Protein AF-A0A0C9RLW1-F1 (afdb_monomer)

Organism: NCBI:txid64838

Foldseek 3Di:
DDDDDPVNPDDDPDDDDDDDDDDDDDDDADDPDPQRSLFRSLLVVLVVVDPLVPDDDDDDDDDDADAQAPVRRSVRSNVRSVCCPVVDPPDGDNGDGDDDDDHDDDDDDPPPPDDD

pLDDT: mean 75.6, std 15.5, range [34.69, 93.0]

InterPro domains:
  IPR002804 Archease [PTHR12682] (8-102)
  IPR023572 Archease domain [PF01951] (16-101)
  IPR036820 Archease domain superfamily [G3DSA:3.55.10.10] (14-114)
  IPR036820 Archease domain superfamily [SSF69819] (14-95)

Secondary structure (DSSP, 8-state):
-PPPPGGGG-PPPP---PPP-----------SSHHHHHHHHHHHHHHHHS-GGG-------------SSHHHHHHHHHHHHHHHHHHSTT---S----------------------

Sequence (116 aa):
MDGLTDEDYVPAPIKYEYLDHTADVQIHAWGETMQEAFEQSGVAMFDYMTELDSVEILTTHDIEAEGDDIQGLLYHFLDELLFMFCAEPFLVAKVLSLATIHVKLKNHITAKHDRN

Solvent-accessible surface area (backbone atoms only — not comparable to full-atom values): 8066 Å² total; per-residue (Å²): 131,89,72,89,54,83,74,81,71,61,76,77,82,88,87,78,82,88,81,91,85,72,102,74,82,88,84,85,58,64,56,100,42,73,57,44,20,51,29,41,44,51,36,53,54,40,48,75,76,40,71,52,88,78,59,76,90,84,79,87,82,90,84,86,62,73,35,81,46,74,66,46,26,51,49,39,42,48,49,51,55,52,47,45,40,73,74,36,92,84,52,70,61,78,74,68,82,73,89,80,88,80,81,67,84,84,83,83,85,80,79,79,78,74,86,129

Structure (mmCIF, N/CA/C/O backbone):
data_AF-A0A0C9RLW1-F1
#
_entry.id   AF-A0A0C9RLW1-F1
#
loop_
_atom_site.group_PDB
_atom_site.id
_atom_site.type_symbol
_atom_site.label_atom_id
_atom_site.label_alt_id
_atom_site.label_comp_id
_atom_site.label_asym_id
_atom_site.label_entity_id
_atom_site.label_seq_id
_atom_site.pdbx_PDB_ins_code
_atom_site.Cartn_x
_atom_site.Cartn_y
_atom_site.Cartn_z
_atom_site.occupancy
_atom_site.B_iso_or_equiv
_atom_site.auth_seq_id
_atom_site.auth_comp_id
_atom_site.auth_asym_id
_atom_site.auth_atom_id
_atom_site.pdbx_PDB_model_num
ATOM 1 N N . MET A 1 1 ? 6.739 -2.848 54.758 1.00 48.62 1 MET A N 1
ATOM 2 C CA . MET A 1 1 ? 6.758 -2.609 53.304 1.00 48.62 1 MET A CA 1
ATOM 3 C C . MET A 1 1 ? 7.463 -3.828 52.764 1.00 48.62 1 MET A C 1
ATOM 5 O O . MET A 1 1 ? 8.664 -3.944 52.970 1.00 48.62 1 MET A O 1
ATOM 9 N N . ASP A 1 2 ? 6.680 -4.812 52.336 1.00 56.09 2 ASP A N 1
ATOM 10 C CA . ASP A 1 2 ? 7.165 -6.176 52.126 1.00 56.09 2 ASP A CA 1
ATOM 11 C C . ASP A 1 2 ? 8.129 -6.189 50.939 1.00 56.09 2 ASP A C 1
ATOM 13 O O . ASP A 1 2 ? 7.799 -5.721 49.851 1.00 56.09 2 ASP A O 1
ATOM 17 N N . GLY A 1 3 ? 9.369 -6.595 51.212 1.00 65.75 3 GLY A N 1
ATOM 18 C CA . GLY A 1 3 ? 10.446 -6.617 50.232 1.00 65.75 3 GLY A CA 1
ATOM 19 C C . GLY A 1 3 ? 10.312 -7.818 49.305 1.00 65.75 3 GLY A C 1
ATOM 20 O O . GLY A 1 3 ? 9.895 -8.887 49.744 1.00 65.75 3 GLY A O 1
ATOM 21 N N . LEU A 1 4 ? 10.680 -7.620 48.039 1.00 64.25 4 LEU A N 1
ATOM 22 C CA . LEU A 1 4 ? 10.775 -8.681 47.035 1.00 64.25 4 LEU A CA 1
ATOM 23 C C . LEU A 1 4 ? 11.662 -9.817 47.557 1.00 64.25 4 LEU A C 1
ATOM 25 O O . LEU A 1 4 ? 12.731 -9.562 48.122 1.00 64.25 4 LEU A O 1
ATOM 29 N N . THR A 1 5 ? 11.203 -11.048 47.373 1.00 67.81 5 THR A N 1
ATOM 30 C CA . THR A 1 5 ? 11.916 -12.262 47.776 1.00 67.81 5 THR A CA 1
ATOM 31 C C . THR A 1 5 ? 12.680 -12.843 46.590 1.00 67.81 5 THR A C 1
ATOM 33 O O . THR A 1 5 ? 12.355 -12.567 45.437 1.00 67.81 5 THR A O 1
ATOM 36 N N . ASP A 1 6 ? 13.708 -13.655 46.847 1.00 64.88 6 ASP A N 1
ATOM 37 C CA . ASP A 1 6 ? 14.542 -14.239 45.783 1.00 64.88 6 ASP A CA 1
ATOM 38 C C . ASP A 1 6 ? 13.735 -15.108 44.791 1.00 64.88 6 ASP A C 1
ATOM 40 O O . ASP A 1 6 ? 14.146 -15.286 43.644 1.00 64.88 6 ASP A O 1
ATOM 44 N N . GLU A 1 7 ? 12.561 -15.608 45.195 1.00 62.28 7 GLU A N 1
ATOM 45 C CA . GLU A 1 7 ? 11.653 -16.382 44.337 1.00 62.28 7 GLU A CA 1
ATOM 46 C C . GLU A 1 7 ? 10.932 -15.522 43.281 1.00 62.28 7 GLU A C 1
ATOM 48 O O . GLU A 1 7 ? 10.579 -16.035 42.219 1.00 62.28 7 GLU A O 1
ATOM 53 N N . ASP A 1 8 ? 10.798 -14.209 43.502 1.00 61.19 8 ASP A N 1
ATOM 54 C CA . ASP A 1 8 ? 10.151 -13.271 42.568 1.00 61.19 8 ASP A CA 1
ATOM 55 C C . ASP A 1 8 ? 11.019 -12.967 41.327 1.00 61.19 8 ASP A C 1
ATOM 57 O O . ASP A 1 8 ? 10.555 -12.354 40.363 1.00 61.19 8 ASP A O 1
ATOM 61 N N . TYR A 1 9 ? 12.282 -13.413 41.330 1.00 58.19 9 TYR A N 1
ATOM 62 C CA . TYR A 1 9 ? 13.244 -13.234 40.237 1.00 58.19 9 TYR A CA 1
ATOM 63 C C . TYR A 1 9 ? 13.461 -14.493 39.391 1.00 58.19 9 TYR A C 1
ATOM 65 O O . TYR A 1 9 ? 14.319 -14.485 38.506 1.00 58.19 9 TYR A O 1
ATOM 73 N N . VAL A 1 10 ? 12.712 -15.576 39.629 1.00 65.50 10 VAL A N 1
ATOM 74 C CA . VAL A 1 10 ? 12.826 -16.807 38.835 1.00 65.50 10 VAL A CA 1
ATOM 75 C C . VAL A 1 10 ? 11.874 -16.730 37.632 1.00 65.50 10 VAL A C 1
ATOM 77 O O . VAL A 1 10 ? 10.667 -16.911 37.799 1.00 65.50 10 VAL A O 1
ATOM 80 N N . PRO A 1 11 ? 12.362 -16.469 36.402 1.00 56.00 11 PRO A N 1
ATOM 81 C CA . PRO A 1 11 ? 11.501 -16.456 35.225 1.00 56.00 11 PRO A CA 1
ATOM 82 C C . PRO A 1 11 ? 10.926 -17.853 34.968 1.00 56.00 11 PRO A C 1
ATOM 84 O O . PRO A 1 11 ? 11.602 -18.870 35.143 1.00 56.00 11 PRO A O 1
ATOM 87 N N . ALA A 1 12 ? 9.670 -17.905 34.520 1.00 60.16 12 ALA A N 1
ATOM 88 C CA . ALA A 1 12 ? 9.037 -19.159 34.133 1.00 60.16 12 ALA A CA 1
ATOM 89 C C . ALA A 1 12 ? 9.851 -19.863 33.025 1.00 60.16 12 ALA A C 1
ATOM 91 O O . ALA A 1 12 ? 10.407 -19.194 32.148 1.00 60.16 12 ALA A O 1
ATOM 92 N N . PRO A 1 13 ? 9.923 -21.208 33.027 1.00 50.59 13 PRO A N 1
ATOM 93 C CA . PRO A 1 13 ? 10.674 -21.944 32.019 1.00 50.59 13 PRO A CA 1
ATOM 94 C C . PRO A 1 13 ? 10.106 -21.670 30.621 1.00 50.59 13 PRO A C 1
ATOM 96 O O . PRO A 1 13 ? 8.903 -21.813 30.394 1.00 50.59 13 PRO A O 1
ATOM 99 N N . ILE A 1 14 ? 10.980 -21.279 29.691 1.00 46.72 14 ILE A N 1
ATOM 100 C CA . ILE A 1 14 ? 10.614 -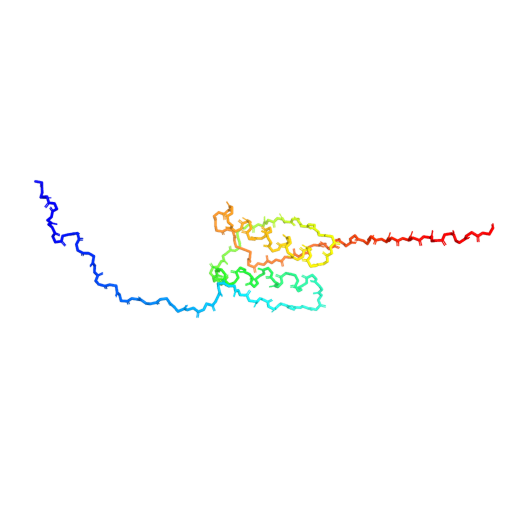20.926 28.315 1.00 46.72 14 ILE A CA 1
ATOM 101 C C . ILE A 1 14 ? 10.049 -22.163 27.604 1.00 46.72 14 ILE A C 1
ATOM 103 O O . ILE A 1 14 ? 10.711 -23.195 27.507 1.00 46.72 14 ILE A O 1
ATOM 107 N N . LYS A 1 15 ? 8.806 -22.045 27.122 1.00 36.47 15 LYS A N 1
ATOM 108 C CA . LYS A 1 15 ? 8.062 -23.080 26.382 1.00 36.47 15 LYS A CA 1
ATOM 109 C C . LYS A 1 15 ? 7.516 -22.538 25.060 1.00 36.47 15 LYS A C 1
ATOM 111 O O . LYS A 1 15 ? 6.344 -22.718 24.744 1.00 36.47 15 LYS A O 1
ATOM 116 N N . TYR A 1 16 ? 8.353 -21.837 24.315 1.00 39.31 16 TYR A N 1
ATOM 117 C CA . TYR A 1 16 ? 8.07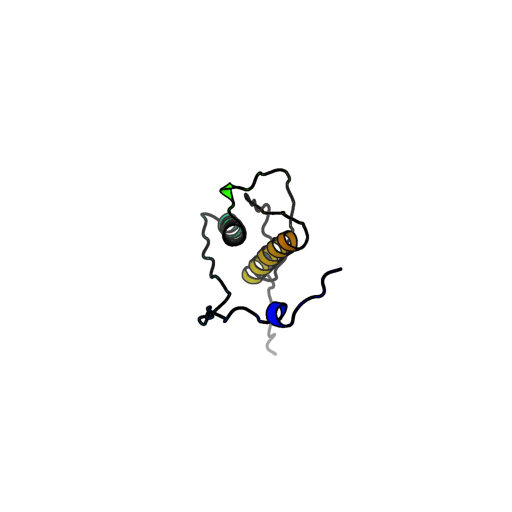1 -21.484 22.931 1.00 39.31 16 TYR A CA 1
ATOM 118 C C . TYR A 1 16 ? 9.333 -21.712 22.105 1.00 39.31 16 TYR A C 1
ATOM 120 O O . TYR A 1 16 ? 10.446 -21.599 22.619 1.00 39.31 16 TYR A O 1
ATOM 128 N N . GLU A 1 17 ? 9.147 -22.047 20.835 1.00 34.69 17 GLU A N 1
ATOM 129 C CA . GLU A 1 17 ? 10.215 -22.113 19.846 1.00 34.69 17 GLU A C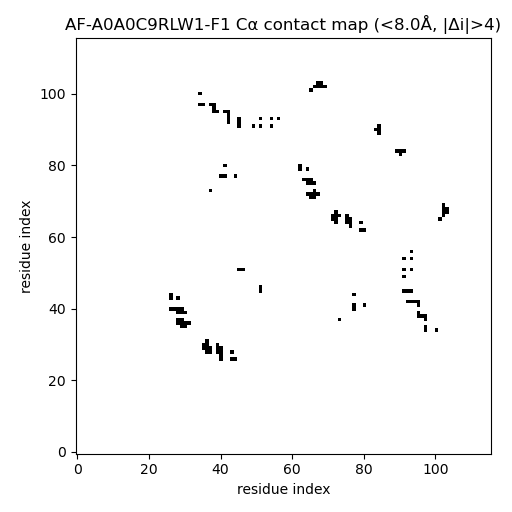A 1
ATOM 130 C C . GLU A 1 17 ? 9.841 -21.216 18.669 1.00 34.69 17 GLU A C 1
ATOM 132 O O . GLU A 1 17 ? 8.666 -21.092 18.320 1.00 34.69 17 GLU A O 1
ATOM 137 N N . TYR A 1 18 ? 10.839 -20.562 18.086 1.00 45.06 18 TYR A N 1
ATOM 138 C CA . TYR A 1 18 ? 10.670 -19.839 16.835 1.00 45.06 18 TYR A CA 1
ATOM 139 C C . TYR A 1 18 ? 11.067 -20.775 15.698 1.00 45.06 18 TYR A C 1
ATOM 141 O O . TYR A 1 18 ? 12.145 -21.366 15.726 1.00 45.06 18 TYR A O 1
ATOM 149 N N . LEU A 1 19 ? 10.173 -20.920 14.725 1.00 44.97 19 LEU A N 1
ATOM 150 C CA . LEU A 1 19 ? 10.399 -21.693 13.509 1.00 44.97 19 LEU A CA 1
ATOM 151 C C . LEU A 1 19 ? 10.810 -20.730 12.377 1.00 44.97 19 LEU A C 1
ATOM 153 O O . LEU A 1 19 ? 10.186 -19.683 12.206 1.00 44.97 19 LEU A O 1
ATOM 157 N N . ASP A 1 20 ? 11.853 -21.082 11.620 1.00 51.56 20 ASP A N 1
ATOM 158 C CA . ASP A 1 20 ? 12.364 -20.342 10.447 1.00 51.56 20 ASP A CA 1
ATOM 159 C C . ASP A 1 20 ? 11.451 -20.529 9.213 1.00 51.56 20 ASP A C 1
ATOM 161 O O . ASP A 1 20 ? 10.988 -21.645 8.983 1.00 51.56 20 ASP A O 1
ATOM 165 N N . HIS A 1 21 ? 11.223 -19.595 8.277 1.00 56.94 21 HIS A N 1
ATOM 166 C CA . HIS A 1 21 ? 11.303 -18.121 8.146 1.00 56.94 21 HIS A CA 1
ATOM 167 C C . HIS A 1 21 ? 10.509 -17.790 6.833 1.00 56.94 21 HIS A C 1
ATOM 169 O O . HIS A 1 21 ? 10.281 -18.706 6.044 1.00 56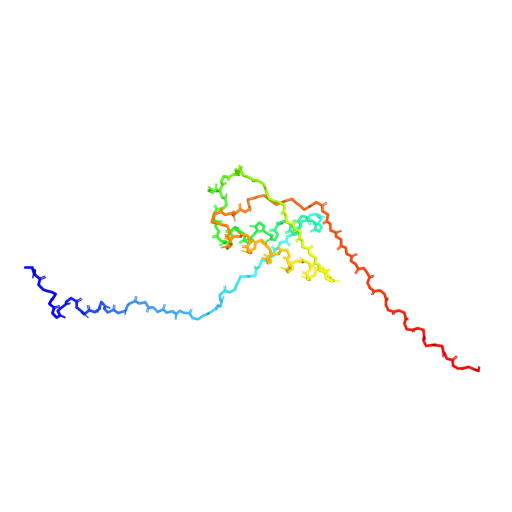.94 21 HIS A O 1
ATOM 175 N N . THR A 1 22 ? 9.984 -16.599 6.502 1.00 47.88 22 THR A N 1
ATOM 176 C CA . THR A 1 22 ? 10.625 -15.273 6.351 1.00 47.88 22 THR A CA 1
ATOM 177 C C . THR A 1 22 ? 9.548 -14.177 6.347 1.00 47.88 22 THR A C 1
ATOM 179 O O . THR A 1 22 ? 8.539 -14.346 5.679 1.00 47.88 22 THR A O 1
ATOM 182 N N . ALA A 1 23 ? 9.755 -13.069 7.058 1.00 63.00 23 ALA A N 1
ATOM 183 C CA . ALA A 1 23 ? 8.771 -12.035 7.426 1.00 63.00 23 ALA A CA 1
ATOM 184 C C . ALA A 1 23 ? 7.985 -11.314 6.300 1.00 63.00 23 ALA A C 1
ATOM 186 O O . ALA A 1 23 ? 7.137 -10.477 6.603 1.00 63.00 23 ALA A O 1
ATOM 187 N N . ASP A 1 24 ? 8.237 -11.631 5.033 1.00 67.62 24 ASP A N 1
ATOM 188 C CA . ASP A 1 24 ? 7.669 -10.937 3.882 1.00 67.62 24 ASP A CA 1
ATOM 189 C C . ASP A 1 24 ? 6.470 -11.694 3.293 1.00 67.62 24 ASP A C 1
ATOM 191 O O . ASP A 1 24 ? 6.455 -12.925 3.219 1.00 67.62 24 ASP A O 1
ATOM 195 N N . VAL A 1 25 ? 5.470 -10.946 2.822 1.00 77.38 25 VAL A N 1
ATOM 196 C CA . VAL A 1 25 ? 4.294 -11.469 2.114 1.00 77.38 25 VAL A CA 1
ATOM 197 C C . VAL A 1 25 ? 4.337 -11.038 0.649 1.00 77.38 25 VAL A C 1
ATOM 199 O O . VAL A 1 25 ? 4.649 -9.891 0.334 1.00 77.38 25 VAL A O 1
ATOM 202 N N . GLN A 1 26 ? 4.018 -11.954 -0.269 1.00 82.88 26 GLN A N 1
ATOM 203 C CA . GLN A 1 26 ? 3.815 -11.605 -1.673 1.00 82.88 26 GLN A CA 1
ATOM 204 C C . GLN A 1 26 ? 2.343 -11.273 -1.910 1.00 82.88 26 GLN A C 1
ATOM 206 O O . GLN A 1 26 ? 1.476 -12.135 -1.777 1.00 82.88 26 GLN A O 1
ATOM 211 N N . ILE A 1 27 ? 2.079 -10.036 -2.323 1.00 82.06 27 ILE A N 1
ATOM 212 C CA . ILE A 1 27 ? 0.754 -9.590 -2.747 1.00 82.06 27 ILE A CA 1
ATOM 213 C C . ILE A 1 27 ? 0.658 -9.728 -4.267 1.00 82.06 27 ILE A C 1
ATOM 215 O O . ILE A 1 27 ? 1.503 -9.223 -5.006 1.00 82.06 27 ILE A O 1
ATOM 219 N N . HIS A 1 28 ? -0.385 -10.410 -4.735 1.00 87.31 28 HIS A N 1
ATOM 220 C CA . HIS A 1 28 ? -0.744 -10.475 -6.148 1.00 87.31 28 HIS A CA 1
ATOM 221 C C . HIS A 1 28 ? -2.122 -9.836 -6.332 1.00 87.31 28 HIS A C 1
ATOM 223 O O . HIS A 1 28 ? -3.127 -10.413 -5.928 1.00 87.31 28 HIS A O 1
ATOM 229 N N . ALA A 1 29 ? -2.145 -8.644 -6.928 1.00 87.19 29 ALA A N 1
ATOM 230 C CA . ALA A 1 29 ? -3.347 -7.856 -7.188 1.00 87.19 29 ALA A CA 1
ATOM 231 C C . ALA A 1 29 ? -3.612 -7.735 -8.698 1.00 87.19 29 ALA A C 1
ATOM 233 O O . ALA A 1 29 ? -2.682 -7.778 -9.507 1.00 87.19 29 ALA A O 1
ATOM 234 N N . TRP A 1 30 ? -4.881 -7.589 -9.079 1.00 85.94 30 TRP A N 1
ATOM 235 C CA . TRP A 1 30 ? -5.332 -7.479 -10.469 1.00 85.94 30 TRP A CA 1
ATOM 236 C C . TRP A 1 30 ? -6.533 -6.531 -10.582 1.00 85.94 30 TRP A C 1
ATOM 238 O O . TRP A 1 30 ? -7.184 -6.232 -9.587 1.00 85.94 30 TRP A O 1
ATOM 248 N N . GLY A 1 31 ? -6.835 -6.088 -11.803 1.00 87.44 31 GLY A N 1
ATOM 249 C CA . GLY A 1 31 ? -7.977 -5.233 -12.126 1.00 87.44 31 GLY A CA 1
AT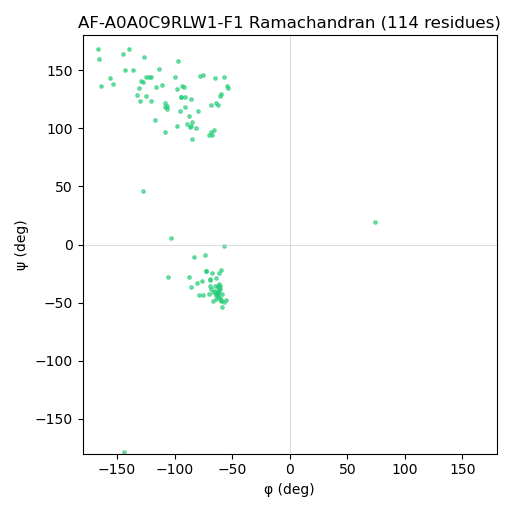OM 250 C C . GLY A 1 31 ? -8.215 -5.175 -13.637 1.00 87.44 31 GLY A C 1
ATOM 251 O O . GLY A 1 31 ? -7.368 -5.617 -14.420 1.00 87.44 31 GLY A O 1
ATOM 252 N N . GLU A 1 32 ? -9.358 -4.639 -14.061 1.00 85.88 32 GLU A N 1
ATOM 253 C CA . GLU A 1 32 ? -9.675 -4.375 -15.471 1.00 85.88 32 GLU A CA 1
ATOM 254 C C . GLU A 1 32 ? -8.789 -3.263 -16.051 1.00 85.88 32 GLU A C 1
ATOM 256 O O . GLU A 1 32 ? -8.544 -3.208 -17.260 1.00 85.88 32 GLU A O 1
ATOM 261 N N . THR A 1 33 ? -8.278 -2.388 -15.181 1.00 88.38 33 THR A N 1
ATOM 262 C CA . THR A 1 33 ? -7.354 -1.306 -15.529 1.00 88.38 33 THR A CA 1
ATOM 263 C C . THR A 1 33 ? -6.094 -1.343 -14.668 1.00 88.38 33 THR A C 1
ATOM 265 O O . THR A 1 33 ? -6.060 -1.945 -13.595 1.00 88.38 33 THR A O 1
ATOM 268 N N . MET A 1 34 ? -5.035 -0.670 -15.129 1.00 87.00 34 MET A N 1
ATOM 269 C CA . MET A 1 34 ? -3.803 -0.528 -14.345 1.00 87.00 34 MET A CA 1
ATOM 270 C C . MET A 1 34 ? -4.067 0.219 -13.032 1.00 87.00 34 MET A C 1
ATOM 272 O O . MET A 1 34 ? -3.518 -0.145 -12.000 1.00 8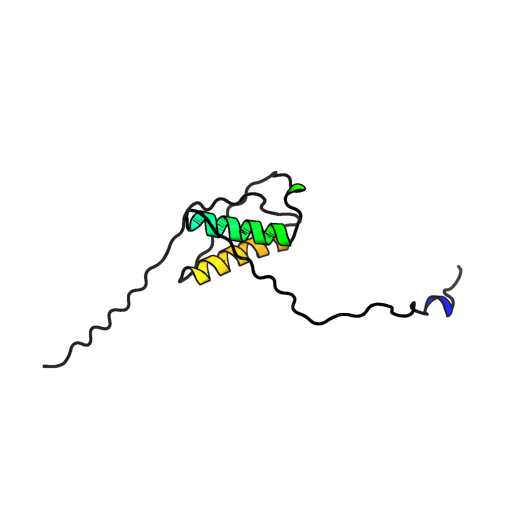7.00 34 MET A O 1
ATOM 276 N N . GLN A 1 35 ? -4.923 1.240 -13.076 1.00 88.00 35 GLN A N 1
ATOM 277 C CA . GLN A 1 35 ? -5.350 2.007 -11.911 1.00 88.00 35 GLN A CA 1
ATOM 278 C C . GLN A 1 35 ? -5.982 1.094 -10.862 1.00 88.00 35 GLN A C 1
ATOM 280 O O . GLN A 1 35 ? -5.551 1.098 -9.716 1.00 88.00 35 GLN A O 1
ATOM 285 N N . GLU A 1 36 ? -6.921 0.248 -11.283 1.00 86.19 36 GLU A N 1
ATOM 286 C CA . GLU A 1 36 ? -7.586 -0.699 -10.391 1.00 86.19 36 GLU A CA 1
ATOM 287 C C . GLU A 1 36 ? -6.594 -1.708 -9.796 1.00 86.19 36 GLU A C 1
ATOM 289 O O . GLU A 1 36 ? -6.628 -1.969 -8.599 1.00 86.19 36 GLU A O 1
ATOM 294 N N . ALA A 1 37 ? -5.644 -2.224 -10.583 1.00 88.75 37 ALA A N 1
ATOM 295 C CA . ALA A 1 37 ? -4.612 -3.119 -10.053 1.00 88.75 37 ALA A CA 1
ATOM 296 C C . ALA A 1 37 ? -3.726 -2.436 -8.985 1.00 88.75 37 ALA A C 1
ATOM 298 O O . ALA A 1 37 ? -3.358 -3.070 -7.994 1.00 88.75 37 ALA A O 1
ATOM 299 N N . PHE A 1 38 ? -3.414 -1.146 -9.156 1.00 89.44 38 PHE A N 1
ATOM 300 C CA . PHE A 1 38 ? -2.696 -0.348 -8.156 1.00 89.44 38 PHE A CA 1
ATOM 301 C C . PHE A 1 38 ? -3.535 -0.147 -6.890 1.00 89.44 38 PHE A C 1
ATOM 303 O O . PHE A 1 38 ? -3.051 -0.420 -5.791 1.00 89.44 38 PHE A O 1
ATOM 310 N N . GLU A 1 39 ? -4.797 0.259 -7.029 1.00 89.31 39 GLU A N 1
ATOM 311 C CA . GLU A 1 39 ? -5.726 0.414 -5.902 1.00 89.31 39 GLU A CA 1
ATOM 312 C C . GLU A 1 39 ? -5.841 -0.890 -5.099 1.00 89.31 39 GLU A C 1
ATOM 314 O O . GLU A 1 39 ? -5.657 -0.884 -3.881 1.00 89.31 39 GLU A O 1
ATOM 319 N N . GLN A 1 40 ? -6.043 -2.022 -5.783 1.00 89.38 40 GLN A N 1
ATOM 320 C CA . GLN A 1 40 ? -6.136 -3.345 -5.158 1.00 89.38 40 GLN A CA 1
ATOM 321 C C . GLN A 1 40 ? -4.845 -3.743 -4.434 1.00 89.38 40 GLN A C 1
ATOM 323 O O . GLN A 1 40 ? -4.908 -4.353 -3.369 1.00 89.38 40 GLN A O 1
ATOM 328 N N . SER A 1 41 ? -3.671 -3.374 -4.957 1.00 91.69 41 SER A N 1
ATOM 329 C CA . SER A 1 41 ? -2.398 -3.654 -4.279 1.00 91.69 41 SER A CA 1
ATOM 330 C C . SER A 1 41 ? -2.262 -2.910 -2.944 1.00 91.69 41 SER A C 1
ATOM 332 O O . SER A 1 41 ? -1.816 -3.500 -1.961 1.00 91.69 41 SER A O 1
ATOM 334 N N . GLY A 1 42 ? -2.711 -1.651 -2.883 1.00 89.75 42 GLY A N 1
ATOM 335 C CA . GLY A 1 42 ? -2.718 -0.866 -1.651 1.00 89.75 42 GLY A CA 1
ATOM 336 C C . GLY A 1 42 ? -3.754 -1.373 -0.647 1.00 89.75 42 GLY A C 1
ATOM 337 O O . GLY A 1 42 ? -3.437 -1.521 0.531 1.00 89.75 42 GLY A O 1
ATOM 338 N N . VAL A 1 43 ? -4.962 -1.720 -1.110 1.00 89.44 43 VAL A N 1
ATOM 339 C CA . VAL A 1 43 ? -6.005 -2.312 -0.251 1.00 89.44 43 VAL A CA 1
ATOM 340 C C . VAL A 1 43 ? -5.514 -3.631 0.350 1.00 89.44 43 VAL A C 1
ATOM 342 O O . VAL A 1 43 ? -5.615 -3.816 1.558 1.00 89.44 43 VAL A O 1
ATOM 345 N N . ALA A 1 44 ? -4.913 -4.511 -0.457 1.00 89.00 44 ALA A N 1
ATOM 346 C CA . ALA A 1 44 ? -4.366 -5.782 0.015 1.00 89.00 44 ALA A CA 1
ATOM 347 C C . ALA A 1 44 ? -3.243 -5.604 1.052 1.00 89.00 44 ALA A C 1
ATOM 349 O O . ALA A 1 44 ? -3.119 -6.412 1.971 1.00 89.00 44 ALA A O 1
ATOM 350 N N . MET A 1 45 ? -2.436 -4.544 0.933 1.00 89.62 45 MET A N 1
ATOM 351 C CA . MET A 1 45 ? -1.419 -4.218 1.933 1.00 89.62 45 MET A CA 1
ATOM 352 C C . MET A 1 45 ? -2.054 -3.876 3.286 1.00 89.62 45 MET A C 1
ATOM 354 O O . MET A 1 45 ? -1.625 -4.405 4.311 1.00 89.62 45 MET A O 1
ATOM 358 N N . PHE A 1 46 ? -3.093 -3.036 3.296 1.00 88.12 46 PHE A N 1
ATOM 359 C CA . PHE A 1 46 ? -3.802 -2.684 4.528 1.00 88.12 46 PHE A CA 1
ATOM 360 C C . PHE A 1 46 ? -4.592 -3.851 5.117 1.00 88.12 46 PHE A C 1
ATOM 362 O O . PHE A 1 46 ? -4.580 -4.013 6.334 1.00 88.12 46 PHE A O 1
ATOM 369 N N . ASP A 1 47 ? -5.215 -4.679 4.278 1.00 85.88 47 ASP A N 1
ATOM 370 C CA . ASP A 1 47 ? -5.947 -5.880 4.702 1.00 85.88 47 ASP A CA 1
ATOM 371 C C . ASP A 1 47 ? -5.043 -6.883 5.425 1.00 85.88 47 ASP A C 1
ATOM 373 O O . ASP A 1 47 ? -5.424 -7.494 6.422 1.00 85.88 47 ASP A O 1
ATOM 377 N N . TYR A 1 48 ? -3.787 -6.988 4.989 1.00 85.56 48 TYR A N 1
ATOM 378 C CA . TYR A 1 48 ? -2.796 -7.808 5.677 1.00 85.56 48 TYR A CA 1
ATOM 379 C C . TYR A 1 48 ? -2.386 -7.238 7.048 1.00 85.56 48 TYR A C 1
ATOM 381 O O . TYR A 1 48 ? -2.030 -7.989 7.956 1.00 85.56 48 TYR A O 1
ATOM 389 N N . MET A 1 49 ? -2.418 -5.912 7.213 1.00 84.44 49 MET A N 1
ATOM 390 C CA . MET A 1 49 ? -2.025 -5.230 8.454 1.00 84.44 49 MET A CA 1
ATOM 391 C C . MET A 1 49 ? -3.179 -5.088 9.454 1.00 84.44 49 MET A C 1
ATOM 393 O O . MET A 1 49 ? -2.945 -4.978 10.660 1.00 84.44 49 MET A O 1
ATOM 397 N N . THR A 1 50 ? -4.422 -5.026 8.980 1.00 83.19 50 THR A N 1
ATOM 398 C CA . THR A 1 50 ? -5.614 -4.755 9.789 1.00 83.19 50 THR A CA 1
ATOM 399 C C . THR A 1 50 ? -6.862 -5.314 9.124 1.00 83.19 50 THR A C 1
ATOM 401 O O . THR A 1 50 ? -7.044 -5.207 7.920 1.00 83.19 50 THR A O 1
ATOM 404 N N . GLU A 1 51 ? -7.782 -5.819 9.944 1.00 83.94 51 GLU A N 1
ATOM 405 C CA . GLU A 1 51 ? -9.101 -6.265 9.500 1.00 83.94 51 GLU A CA 1
ATOM 406 C C . GLU A 1 51 ? -9.950 -5.082 8.989 1.00 83.94 51 GLU A C 1
ATOM 408 O O . GLU A 1 51 ? -10.580 -4.360 9.775 1.00 83.94 51 GLU A O 1
ATOM 413 N N . LEU A 1 52 ? -9.989 -4.890 7.666 1.00 81.56 52 LEU A N 1
ATOM 414 C CA . LEU A 1 52 ? -10.663 -3.759 7.008 1.00 81.56 52 LEU A CA 1
ATOM 415 C C . LEU A 1 52 ? -12.176 -3.700 7.259 1.00 81.56 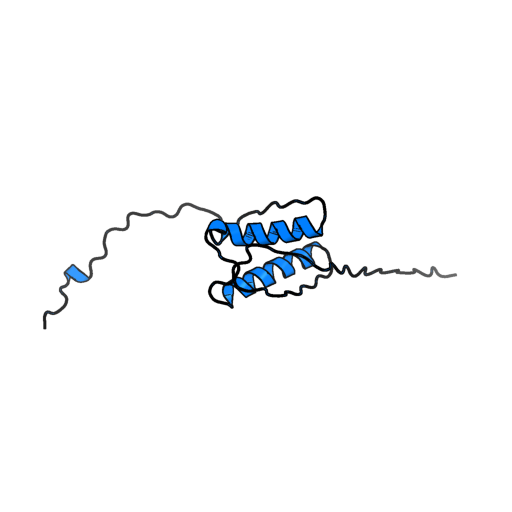52 LEU A C 1
ATOM 417 O O . LEU A 1 52 ? -12.781 -2.622 7.197 1.00 81.56 52 LEU A O 1
ATOM 421 N N . ASP A 1 53 ? -12.812 -4.826 7.574 1.00 81.00 53 ASP A N 1
ATOM 422 C CA . ASP A 1 53 ? -14.239 -4.877 7.908 1.00 81.00 53 ASP A CA 1
ATOM 423 C C . ASP A 1 53 ? -14.571 -4.092 9.182 1.00 81.00 53 ASP A C 1
ATOM 425 O O . ASP A 1 53 ? -15.658 -3.519 9.285 1.00 81.00 53 ASP A O 1
ATOM 429 N N . SER A 1 54 ? -13.612 -3.985 10.105 1.00 81.62 54 SER A N 1
ATOM 430 C CA . SER A 1 54 ? -13.750 -3.217 11.347 1.00 81.62 54 SER A CA 1
ATOM 431 C C . SER A 1 54 ? -13.476 -1.714 11.189 1.00 81.62 54 SER A C 1
ATOM 433 O O . SER A 1 54 ? -13.772 -0.940 12.099 1.00 81.62 54 SER A O 1
ATOM 435 N N . VAL A 1 55 ? -12.936 -1.291 10.040 1.00 82.62 55 VAL A N 1
ATOM 436 C CA . VAL A 1 55 ? -12.536 0.097 9.778 1.00 82.62 55 VAL A CA 1
ATOM 437 C C . VAL A 1 55 ? -13.723 0.918 9.261 1.00 82.62 55 VAL A C 1
ATOM 439 O O . VAL A 1 55 ? -14.355 0.577 8.252 1.00 82.62 55 VAL A O 1
ATOM 442 N N . GLU A 1 56 ? -14.003 2.032 9.942 1.00 84.12 56 GLU A N 1
ATOM 443 C CA . GLU A 1 56 ? -14.980 3.047 9.537 1.00 84.12 56 GLU A CA 1
ATOM 444 C C . GLU A 1 56 ? -14.298 4.170 8.739 1.00 84.12 56 GLU A C 1
ATOM 446 O O . GLU A 1 56 ? -13.226 4.651 9.103 1.00 84.12 56 GLU A O 1
ATOM 451 N N . ILE A 1 57 ? -14.924 4.610 7.644 1.00 84.88 57 ILE A N 1
ATOM 452 C CA . ILE A 1 57 ? -14.392 5.680 6.791 1.00 84.88 57 ILE A CA 1
ATOM 453 C C . ILE A 1 57 ? -14.836 7.030 7.360 1.00 84.88 57 ILE A C 1
ATOM 455 O O . ILE A 1 57 ? -15.980 7.441 7.167 1.00 84.88 57 ILE A O 1
ATOM 459 N N . LEU A 1 58 ? -13.928 7.716 8.056 1.00 85.62 58 LEU A N 1
ATOM 460 C CA . LEU A 1 58 ? -14.203 9.005 8.708 1.00 85.62 58 LEU A CA 1
ATOM 461 C C . LEU A 1 58 ? -13.590 10.206 7.976 1.00 85.62 58 LEU A C 1
ATOM 463 O O . LEU A 1 58 ? -14.118 11.315 8.063 1.00 85.62 58 LEU A O 1
ATOM 467 N N . THR A 1 59 ? -12.483 10.001 7.262 1.00 83.69 59 THR A N 1
ATOM 468 C CA . THR A 1 59 ? -11.728 11.053 6.567 1.00 83.69 59 THR A CA 1
ATOM 469 C C . THR A 1 59 ? -11.249 10.575 5.198 1.00 83.69 59 THR A C 1
ATOM 471 O O . THR A 1 59 ? -11.319 9.392 4.863 1.00 83.69 59 THR A O 1
ATOM 474 N N . THR A 1 60 ? -10.775 11.514 4.381 1.00 84.81 60 THR A N 1
ATOM 475 C CA . THR A 1 60 ? -10.144 11.245 3.085 1.00 84.81 60 THR A CA 1
ATOM 476 C C . THR A 1 60 ? -8.800 11.954 3.049 1.00 84.81 60 THR A C 1
ATOM 478 O O . THR A 1 60 ? -8.690 13.080 3.535 1.00 84.81 60 THR A O 1
ATOM 481 N N . HIS A 1 61 ? -7.795 11.284 2.491 1.00 84.25 61 HIS A N 1
ATOM 482 C CA . HIS A 1 61 ? -6.439 11.796 2.355 1.00 84.25 61 HIS A CA 1
ATOM 483 C C . HIS A 1 61 ? -5.970 11.584 0.922 1.00 84.25 61 HIS A C 1
ATOM 485 O O . HIS A 1 61 ? -6.144 10.499 0.368 1.00 84.25 61 HIS A O 1
ATOM 491 N N . ASP A 1 62 ? -5.370 12.624 0.356 1.00 86.62 62 ASP A N 1
ATOM 492 C CA . ASP A 1 62 ? -4.748 12.563 -0.957 1.00 86.62 62 ASP A CA 1
ATOM 493 C C . ASP A 1 62 ? -3.271 12.205 -0.789 1.00 86.62 62 ASP A C 1
ATOM 495 O O . ASP A 1 62 ? -2.585 12.755 0.078 1.00 86.62 62 ASP A O 1
ATOM 499 N N . ILE A 1 63 ? -2.789 11.287 -1.624 1.00 85.69 63 ILE A N 1
ATOM 500 C CA . ILE A 1 63 ? -1.377 10.915 -1.705 1.00 85.69 63 ILE A CA 1
ATOM 501 C C . ILE A 1 63 ? -0.872 11.136 -3.127 1.00 85.69 63 ILE A C 1
ATOM 503 O O . ILE A 1 63 ? -1.591 10.908 -4.102 1.00 85.69 63 ILE A O 1
ATOM 507 N N . GLU A 1 64 ? 0.380 11.559 -3.245 1.00 88.31 64 GLU A N 1
ATOM 508 C CA . GLU A 1 64 ? 1.061 11.722 -4.525 1.00 88.31 64 GLU A CA 1
ATOM 509 C C . GLU A 1 64 ? 2.354 10.909 -4.500 1.00 88.31 64 GLU A C 1
ATOM 511 O O . GLU A 1 64 ? 3.164 11.047 -3.589 1.00 88.31 64 GLU A O 1
ATOM 516 N N . ALA A 1 65 ? 2.549 10.068 -5.514 1.00 89.00 65 ALA A N 1
ATOM 517 C CA . ALA A 1 65 ? 3.765 9.290 -5.697 1.00 89.00 65 ALA A CA 1
ATOM 518 C C . ALA A 1 65 ? 4.293 9.486 -7.121 1.00 89.00 65 ALA A C 1
ATOM 520 O O . ALA A 1 65 ? 3.527 9.525 -8.088 1.00 89.00 65 ALA A O 1
ATOM 521 N N . GLU A 1 66 ? 5.613 9.582 -7.259 1.00 88.06 66 GLU A N 1
ATOM 522 C CA . GLU A 1 66 ? 6.296 9.646 -8.550 1.00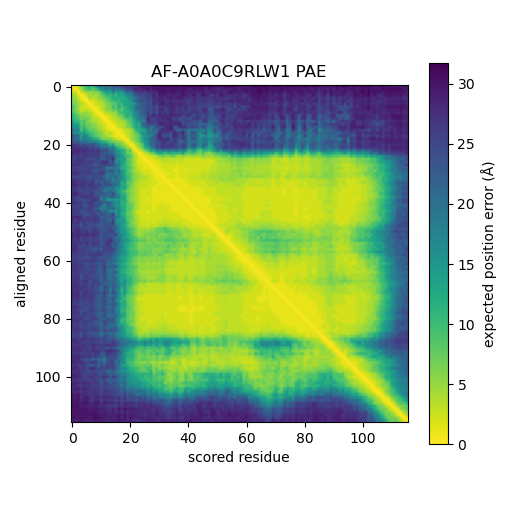 88.06 66 GLU A CA 1
ATOM 523 C C . GLU A 1 66 ? 7.274 8.479 -8.691 1.00 88.06 66 GLU A C 1
ATOM 525 O O . GLU A 1 66 ? 7.932 8.083 -7.735 1.00 88.06 66 GLU A O 1
ATOM 530 N N . GLY A 1 67 ? 7.406 7.952 -9.909 1.00 85.94 67 GLY A N 1
ATOM 531 C CA . GLY A 1 67 ? 8.377 6.916 -10.245 1.00 85.94 67 GLY A CA 1
ATOM 532 C C . GLY A 1 67 ? 8.950 7.120 -11.643 1.00 85.94 67 GLY A C 1
ATOM 533 O O . GLY A 1 67 ? 8.291 7.665 -12.531 1.00 85.94 67 GLY A O 1
ATOM 534 N N . ASP A 1 68 ? 10.194 6.686 -11.844 1.00 84.81 68 ASP A N 1
ATOM 535 C CA . ASP A 1 68 ? 10.860 6.733 -13.154 1.00 84.81 68 ASP A CA 1
ATOM 536 C C . ASP A 1 68 ? 10.314 5.681 -14.138 1.00 84.81 68 ASP A C 1
ATOM 538 O O . ASP A 1 68 ? 10.416 5.849 -15.355 1.00 84.81 68 ASP A O 1
ATOM 542 N N . ASP A 1 69 ? 9.721 4.612 -13.613 1.00 87.31 69 ASP A N 1
ATOM 543 C CA . ASP A 1 69 ? 9.003 3.579 -14.348 1.00 87.31 69 ASP A CA 1
ATOM 544 C C . ASP A 1 69 ? 7.803 3.082 -13.522 1.00 87.31 69 ASP A C 1
ATOM 546 O O . ASP A 1 69 ? 7.530 3.571 -12.425 1.00 87.31 69 ASP A O 1
ATOM 550 N N . ILE A 1 70 ? 7.059 2.113 -14.057 1.00 88.75 70 ILE A N 1
ATOM 551 C CA . ILE A 1 70 ? 5.850 1.610 -13.401 1.00 88.75 70 ILE A CA 1
ATOM 552 C C . ILE A 1 70 ? 6.134 0.825 -12.114 1.00 88.75 70 ILE A C 1
ATOM 554 O O . ILE A 1 70 ? 5.305 0.827 -11.209 1.00 88.75 70 ILE A O 1
ATOM 558 N N . GLN A 1 71 ? 7.294 0.170 -12.020 1.00 90.06 71 GLN A N 1
ATOM 559 C CA . GLN A 1 71 ? 7.678 -0.601 -10.838 1.00 90.06 71 GLN A CA 1
ATOM 560 C C . GLN A 1 71 ? 8.093 0.346 -9.714 1.00 90.06 71 GLN A C 1
ATOM 562 O O . GLN A 1 71 ? 7.649 0.182 -8.582 1.00 90.06 71 GLN A O 1
ATOM 567 N N . GLY A 1 72 ? 8.872 1.378 -10.043 1.00 90.88 72 GLY A N 1
ATOM 568 C CA . GLY A 1 72 ? 9.221 2.459 -9.131 1.00 90.88 72 GLY A CA 1
ATOM 569 C C . GLY A 1 72 ? 7.992 3.236 -8.671 1.00 90.88 72 GLY A C 1
ATOM 570 O O . GLY A 1 72 ? 7.874 3.526 -7.487 1.00 90.88 72 GLY A O 1
ATOM 571 N N . LEU A 1 73 ? 7.039 3.508 -9.570 1.00 92.12 73 LEU A N 1
ATOM 572 C CA . LEU A 1 73 ? 5.786 4.164 -9.190 1.00 92.12 73 LEU A CA 1
ATOM 573 C C . LEU A 1 73 ? 4.989 3.314 -8.194 1.00 92.12 73 LEU A C 1
ATOM 575 O O . LEU A 1 73 ? 4.510 3.850 -7.202 1.00 92.12 73 LEU A O 1
ATOM 579 N N . LEU A 1 74 ? 4.868 2.003 -8.434 1.00 90.94 74 LEU A N 1
ATOM 580 C CA . LEU A 1 74 ? 4.188 1.092 -7.510 1.00 90.94 74 LEU A CA 1
ATOM 581 C C . LEU A 1 74 ? 4.904 1.016 -6.159 1.00 90.94 74 LEU A C 1
ATOM 583 O O . LEU A 1 74 ? 4.253 1.057 -5.120 1.00 90.94 74 LEU A O 1
ATOM 587 N N . TYR A 1 75 ? 6.235 0.935 -6.1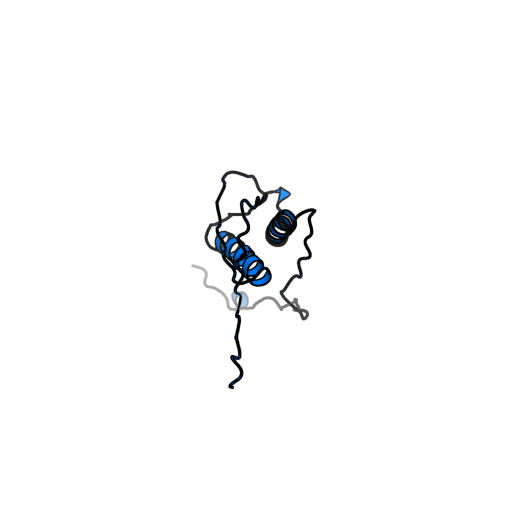74 1.00 92.38 75 TYR A N 1
ATOM 588 C CA . TYR A 1 75 ? 7.044 0.926 -4.961 1.00 92.38 75 TYR A CA 1
ATOM 589 C C . TYR A 1 75 ? 6.802 2.189 -4.129 1.00 92.38 75 TYR A C 1
ATOM 591 O O . TYR A 1 75 ? 6.425 2.080 -2.968 1.00 92.38 75 TYR A O 1
ATOM 599 N N . HIS A 1 76 ? 6.950 3.374 -4.729 1.00 93.00 76 HIS A N 1
ATOM 600 C CA . HIS A 1 76 ? 6.746 4.641 -4.025 1.00 93.00 76 HIS A CA 1
ATOM 601 C C . HIS A 1 76 ? 5.297 4.825 -3.571 1.00 93.00 76 HIS A C 1
ATOM 603 O O . HIS A 1 76 ? 5.061 5.322 -2.480 1.00 93.00 76 HIS A O 1
ATOM 609 N N . PHE A 1 77 ? 4.324 4.370 -4.360 1.00 92.44 77 PHE A N 1
ATOM 610 C CA . PHE A 1 77 ? 2.918 4.379 -3.964 1.00 92.44 77 PHE A CA 1
ATOM 611 C C . PHE A 1 77 ? 2.661 3.550 -2.695 1.00 92.44 77 PHE A C 1
ATOM 613 O O . PHE A 1 77 ? 2.026 4.042 -1.764 1.00 92.44 77 PHE A O 1
ATOM 620 N N . LEU A 1 78 ? 3.163 2.312 -2.633 1.00 92.06 78 LEU A N 1
ATOM 621 C CA . LEU A 1 78 ? 3.005 1.458 -1.450 1.00 92.06 78 LEU A CA 1
ATOM 622 C C . LEU A 1 78 ? 3.812 1.979 -0.250 1.00 92.06 78 LEU A C 1
ATOM 624 O O . LEU A 1 78 ? 3.337 1.888 0.880 1.00 92.06 78 LEU A O 1
ATOM 628 N N . ASP A 1 79 ? 4.994 2.550 -0.491 1.00 92.50 79 ASP A N 1
ATOM 629 C CA . ASP A 1 79 ? 5.844 3.156 0.541 1.00 92.50 79 ASP A CA 1
ATOM 630 C C . ASP A 1 79 ? 5.164 4.370 1.196 1.00 92.50 79 ASP A C 1
ATOM 632 O O . ASP A 1 79 ? 5.125 4.459 2.419 1.00 92.50 79 ASP A O 1
ATOM 636 N N . GLU A 1 80 ? 4.525 5.247 0.413 1.00 91.81 80 GLU A N 1
ATOM 637 C CA . GLU A 1 80 ? 3.741 6.377 0.939 1.00 91.81 80 GLU A CA 1
ATOM 638 C C . GLU A 1 80 ? 2.525 5.905 1.753 1.00 91.81 80 GLU A C 1
ATOM 640 O O . GLU A 1 80 ? 2.249 6.431 2.833 1.00 91.81 80 GLU A O 1
ATOM 645 N N . LEU A 1 81 ? 1.813 4.868 1.292 1.00 90.50 81 LEU A N 1
ATOM 646 C CA . LEU A 1 81 ? 0.705 4.279 2.054 1.00 90.50 81 LEU A CA 1
ATOM 647 C C . LEU A 1 81 ? 1.177 3.688 3.391 1.00 90.50 81 LEU A C 1
ATOM 649 O O . LEU A 1 81 ? 0.531 3.890 4.424 1.00 90.50 81 LEU A O 1
ATOM 653 N N . LEU A 1 82 ? 2.311 2.985 3.385 1.00 90.19 82 LEU A N 1
ATOM 654 C CA . LEU A 1 82 ? 2.916 2.423 4.589 1.00 90.19 82 LEU A CA 1
ATOM 655 C C . LEU A 1 82 ? 3.415 3.526 5.529 1.00 90.19 82 LEU A C 1
ATOM 657 O O . LEU A 1 82 ? 3.233 3.435 6.746 1.00 90.19 82 LEU A O 1
ATOM 661 N N . PHE A 1 83 ? 4.014 4.581 4.980 1.00 90.00 83 PHE A N 1
ATOM 662 C CA . PHE A 1 83 ? 4.443 5.746 5.740 1.00 90.00 83 PHE A CA 1
ATOM 663 C C . PHE A 1 83 ? 3.260 6.408 6.444 1.00 90.00 83 PHE A C 1
ATOM 665 O O . PHE A 1 83 ? 3.326 6.637 7.651 1.00 90.00 83 PHE A O 1
ATOM 672 N N . MET A 1 84 ? 2.161 6.641 5.728 1.00 87.06 84 MET A N 1
ATOM 673 C CA . MET A 1 84 ? 0.936 7.214 6.285 1.00 87.06 84 MET A CA 1
ATOM 674 C C . MET A 1 84 ? 0.372 6.362 7.429 1.00 87.06 84 MET A C 1
ATOM 676 O O . MET A 1 84 ? 0.036 6.902 8.482 1.00 87.06 84 MET A O 1
ATOM 680 N N . PHE A 1 85 ? 0.361 5.036 7.274 1.00 86.12 85 PHE A N 1
ATOM 681 C CA . PHE A 1 85 ? -0.022 4.105 8.341 1.00 86.12 85 PHE A CA 1
ATOM 682 C C . PHE A 1 85 ? 0.876 4.204 9.584 1.00 86.12 85 PHE A C 1
ATOM 684 O O . PHE A 1 85 ? 0.404 4.089 10.714 1.00 86.12 85 PHE A O 1
ATOM 691 N N . CYS A 1 86 ? 2.182 4.400 9.385 1.00 85.44 86 CYS A N 1
ATOM 692 C CA . CYS A 1 86 ? 3.155 4.478 10.475 1.00 85.44 86 CYS A CA 1
ATOM 693 C C . CYS A 1 86 ? 3.187 5.854 11.157 1.00 85.44 86 CYS A C 1
ATOM 695 O O . CYS A 1 86 ? 3.486 5.940 12.350 1.00 85.44 86 CYS A O 1
ATOM 697 N N . ALA A 1 87 ? 2.943 6.926 10.403 1.00 84.50 87 ALA A N 1
ATOM 698 C CA . ALA A 1 87 ? 3.061 8.306 10.861 1.00 84.50 87 ALA A CA 1
ATOM 699 C C . ALA A 1 87 ? 1.782 8.814 11.546 1.00 84.50 87 ALA A C 1
ATOM 701 O O . ALA A 1 87 ? 1.871 9.564 12.522 1.00 84.50 87 ALA A O 1
ATOM 702 N N . GLU A 1 88 ? 0.609 8.401 11.065 1.00 76.31 88 GLU A N 1
ATOM 703 C CA . GLU A 1 88 ? -0.695 8.791 11.604 1.00 76.31 88 GLU A CA 1
ATOM 704 C C . GLU A 1 88 ? -1.312 7.612 12.377 1.00 76.31 88 GLU A C 1
ATOM 706 O O . GLU A 1 88 ? -1.562 6.551 11.796 1.00 76.31 88 GLU A O 1
ATOM 711 N N . PRO A 1 89 ? -1.591 7.747 13.687 1.00 69.12 89 PRO A N 1
ATOM 712 C CA . PRO A 1 89 ? -2.190 6.659 14.446 1.00 69.12 89 PRO A CA 1
ATOM 713 C C . PRO A 1 89 ? -3.577 6.316 13.878 1.00 69.12 89 PRO A C 1
ATOM 715 O O . PRO A 1 89 ? -4.486 7.142 13.912 1.00 69.12 89 PRO A O 1
ATOM 718 N N . PHE A 1 90 ? -3.736 5.065 13.429 1.00 66.75 90 PHE A N 1
ATOM 719 C CA . PHE A 1 90 ? -4.982 4.462 12.923 1.00 66.75 90 PHE A CA 1
ATOM 720 C C . PHE A 1 90 ? -5.442 4.898 11.524 1.00 66.75 90 PHE A C 1
ATOM 722 O O . PHE A 1 90 ? -6.604 4.678 11.174 1.00 66.75 90 PHE A O 1
ATOM 729 N N . LEU A 1 91 ? -4.562 5.462 10.695 1.00 75.38 91 LEU A N 1
ATOM 730 C CA . LEU A 1 91 ? -4.918 5.775 9.313 1.00 75.38 91 LEU A CA 1
ATOM 731 C C . LEU A 1 91 ? -4.809 4.522 8.431 1.00 75.38 91 LEU A C 1
ATOM 733 O O . LEU A 1 91 ? -3.726 4.120 8.014 1.00 75.38 91 LEU A O 1
ATOM 737 N N . VAL A 1 92 ? -5.957 3.896 8.165 1.00 79.44 92 VAL A N 1
ATOM 738 C CA . VAL A 1 92 ? -6.083 2.692 7.331 1.00 79.44 92 VAL A CA 1
ATOM 739 C C . VAL A 1 92 ? -6.999 2.989 6.152 1.00 79.44 92 VAL A C 1
ATOM 741 O O . VAL A 1 92 ? -8.155 3.380 6.337 1.00 79.44 92 VAL A O 1
ATOM 744 N N . ALA A 1 93 ? -6.506 2.788 4.929 1.00 77.94 93 ALA A N 1
ATOM 745 C CA . ALA A 1 93 ? -7.312 3.010 3.737 1.00 77.94 93 ALA A CA 1
ATOM 746 C C . ALA A 1 93 ? -8.152 1.768 3.409 1.00 77.94 93 ALA A C 1
ATOM 748 O O . ALA A 1 93 ? -7.652 0.775 2.888 1.00 77.94 93 ALA A O 1
ATOM 749 N N . LYS A 1 94 ? -9.459 1.845 3.681 1.00 80.88 94 LYS A N 1
ATOM 750 C CA . LYS A 1 94 ? -10.431 0.817 3.268 1.00 80.88 94 LYS A CA 1
ATOM 751 C C . LYS A 1 94 ? -10.779 0.890 1.781 1.00 80.88 94 LYS A C 1
ATOM 753 O O . LYS A 1 94 ? -11.110 -0.117 1.165 1.00 80.88 94 LYS A O 1
ATOM 758 N N . VAL A 1 95 ? -10.746 2.095 1.218 1.00 81.00 95 VAL A N 1
ATOM 759 C CA . VAL A 1 95 ? -11.030 2.361 -0.193 1.00 81.00 95 VAL A CA 1
ATOM 760 C C . VAL A 1 95 ? -9.926 3.259 -0.720 1.00 81.00 95 VAL A C 1
ATOM 762 O O . VAL A 1 95 ? -9.639 4.297 -0.127 1.00 81.00 95 VAL A O 1
ATOM 765 N N . LEU A 1 96 ? -9.330 2.858 -1.837 1.00 84.44 96 LEU A N 1
ATOM 766 C CA . LEU A 1 96 ? -8.355 3.648 -2.573 1.00 84.44 96 LEU A CA 1
ATOM 767 C C . LEU A 1 96 ? -8.940 3.971 -3.943 1.00 84.44 96 LEU A C 1
ATOM 769 O O . LEU A 1 96 ? -9.523 3.103 -4.584 1.00 84.44 96 LEU A O 1
ATOM 773 N N . SER A 1 97 ? -8.797 5.224 -4.368 1.00 82.44 97 SER A N 1
ATOM 774 C CA . SER A 1 97 ? -9.124 5.645 -5.726 1.00 82.44 97 SER A CA 1
ATOM 775 C C . SER A 1 97 ? -7.949 6.417 -6.295 1.00 82.44 97 SER A C 1
ATOM 777 O O . SER A 1 97 ? -7.489 7.399 -5.713 1.00 82.44 97 SER A O 1
ATOM 779 N N . LEU A 1 98 ? -7.450 5.951 -7.429 1.00 83.38 98 LEU A N 1
ATOM 780 C CA . LEU A 1 98 ? -6.316 6.521 -8.115 1.00 83.38 98 LEU A CA 1
ATOM 781 C C . LEU A 1 98 ? -6.819 7.492 -9.185 1.00 83.38 98 LEU A C 1
ATOM 783 O O . LEU A 1 98 ? -7.443 7.109 -10.174 1.00 83.38 98 LEU A O 1
ATOM 787 N N . ALA A 1 99 ? -6.507 8.774 -9.002 1.00 79.69 99 ALA A N 1
ATOM 788 C CA . ALA A 1 99 ? -6.990 9.827 -9.888 1.00 79.69 99 ALA A CA 1
ATOM 789 C C . ALA A 1 99 ? -6.207 9.915 -11.209 1.00 79.69 99 ALA A C 1
ATOM 791 O O . ALA A 1 99 ? -6.796 10.111 -12.274 1.00 79.69 99 ALA A O 1
ATOM 792 N N . THR A 1 100 ? -4.872 9.831 -11.183 1.00 78.56 100 THR A N 1
ATOM 793 C CA . THR A 1 100 ? -4.043 9.987 -12.391 1.00 78.56 100 THR A CA 1
ATOM 794 C C . THR A 1 100 ? -2.714 9.244 -12.274 1.00 78.56 100 THR A C 1
ATOM 796 O O . THR A 1 100 ? -2.046 9.310 -11.250 1.00 78.56 100 THR A O 1
ATOM 799 N N . ILE A 1 101 ? -2.306 8.571 -13.357 1.00 75.75 101 ILE A N 1
ATOM 800 C CA . ILE A 1 101 ? -0.974 7.969 -13.509 1.00 75.75 101 ILE A CA 1
ATOM 801 C C . ILE A 1 101 ? -0.186 8.793 -14.530 1.00 75.75 101 ILE A C 1
ATOM 803 O O . ILE A 1 101 ? -0.591 8.897 -15.691 1.00 75.75 101 ILE A O 1
ATOM 807 N N . HIS A 1 102 ? 0.963 9.333 -14.124 1.00 72.75 102 HIS A N 1
ATOM 808 C CA . HIS A 1 102 ? 1.898 10.011 -15.022 1.00 72.75 102 HIS A CA 1
ATOM 809 C C . HIS A 1 102 ? 3.136 9.144 -15.267 1.00 72.75 102 HIS A C 1
ATOM 811 O O . HIS A 1 102 ? 3.917 8.898 -14.357 1.00 72.75 102 HIS A O 1
ATOM 817 N N . VAL A 1 103 ? 3.353 8.726 -16.519 1.00 67.75 103 VAL A N 1
ATOM 818 C CA . VAL A 1 103 ? 4.559 7.983 -16.924 1.00 67.75 103 VAL A CA 1
ATOM 819 C C . VAL A 1 103 ? 5.451 8.883 -17.777 1.00 67.75 103 VAL A C 1
ATOM 821 O O . VAL A 1 103 ? 5.052 9.330 -18.855 1.00 67.75 103 VAL A O 1
ATOM 824 N N . LYS A 1 104 ? 6.674 9.158 -17.306 1.00 67.12 104 LYS A N 1
ATOM 825 C CA . LYS A 1 104 ? 7.668 9.964 -18.034 1.00 67.12 104 LYS A CA 1
ATOM 826 C C . LYS A 1 104 ? 8.482 9.061 -18.973 1.00 67.12 104 LYS A C 1
ATOM 828 O O . LYS A 1 104 ? 9.301 8.266 -18.530 1.00 67.12 104 LYS A O 1
ATOM 833 N N . LEU A 1 105 ? 8.298 9.208 -20.286 1.00 62.91 105 LEU A N 1
ATOM 834 C CA . LEU A 1 105 ? 9.108 8.509 -21.293 1.00 62.91 105 LEU A CA 1
ATOM 835 C C . LEU A 1 105 ? 10.463 9.213 -21.478 1.00 62.91 105 LEU A C 1
ATOM 837 O O . LEU A 1 105 ? 10.520 10.342 -21.967 1.00 62.91 105 LEU A O 1
ATOM 841 N N . LYS A 1 106 ? 11.566 8.543 -21.123 1.00 65.38 106 LYS A N 1
ATOM 842 C CA . LYS A 1 106 ? 12.933 9.020 -21.395 1.00 65.38 106 LYS A CA 1
ATOM 843 C C . LYS A 1 106 ? 13.470 8.345 -22.663 1.00 65.38 106 LYS A C 1
ATOM 845 O O . LYS A 1 106 ? 13.912 7.202 -22.621 1.00 65.38 106 LYS A O 1
ATOM 850 N N . ASN A 1 107 ? 13.471 9.056 -23.792 1.00 61.50 107 ASN A N 1
ATOM 851 C CA . ASN A 1 107 ? 14.089 8.568 -25.031 1.00 61.50 107 ASN A CA 1
ATOM 852 C C . ASN A 1 107 ? 15.552 9.024 -25.115 1.00 61.50 107 ASN A C 1
ATOM 854 O O . ASN A 1 107 ? 15.832 10.221 -25.058 1.00 61.50 107 ASN A O 1
ATOM 858 N N . HIS A 1 108 ? 16.486 8.091 -25.321 1.00 55.09 108 HIS A N 1
ATOM 859 C CA . HIS A 1 108 ? 17.885 8.408 -25.616 1.00 55.09 108 HIS A CA 1
ATOM 860 C C . HIS A 1 108 ? 18.196 8.082 -27.083 1.00 55.09 108 HIS A C 1
ATOM 862 O O . HIS A 1 108 ? 18.465 6.935 -27.434 1.00 55.09 108 HIS A O 1
ATOM 868 N N . ILE A 1 109 ? 18.141 9.087 -27.964 1.00 59.50 109 ILE A N 1
ATOM 869 C CA . ILE A 1 109 ? 18.603 8.940 -29.351 1.00 59.50 109 ILE A CA 1
ATOM 870 C C . ILE A 1 109 ? 20.104 9.228 -29.370 1.00 59.50 109 ILE A C 1
ATOM 872 O O . ILE A 1 109 ? 20.524 10.383 -29.377 1.00 59.50 109 ILE A O 1
ATOM 876 N N . THR A 1 110 ? 20.930 8.184 -29.404 1.00 53.03 110 THR A N 1
ATOM 877 C CA . THR A 1 110 ? 22.340 8.325 -29.791 1.00 53.03 110 THR A CA 1
ATOM 878 C C . THR A 1 110 ? 22.425 8.265 -31.310 1.00 53.03 110 THR A C 1
ATOM 880 O O . THR A 1 110 ? 22.554 7.203 -31.913 1.00 53.03 110 THR A O 1
ATOM 883 N N . ALA A 1 111 ? 22.347 9.428 -31.955 1.00 52.44 111 ALA A N 1
ATOM 884 C CA . ALA A 1 111 ? 22.748 9.542 -33.347 1.00 52.44 111 ALA A CA 1
ATOM 885 C C . ALA A 1 111 ? 24.272 9.352 -33.417 1.00 52.44 111 ALA A C 1
ATOM 887 O O . ALA A 1 111 ? 25.039 10.287 -33.185 1.00 52.44 111 ALA A O 1
ATOM 888 N N . LYS A 1 112 ? 24.731 8.135 -33.731 1.00 54.22 112 LYS A N 1
ATOM 889 C CA . LYS A 1 112 ? 26.062 7.962 -34.319 1.00 54.22 112 LYS A CA 1
ATOM 890 C C . LYS A 1 112 ? 26.004 8.588 -35.708 1.00 54.22 112 LYS A C 1
ATOM 892 O O . LYS A 1 112 ? 25.547 7.964 -36.658 1.00 54.22 112 LYS A O 1
ATOM 897 N N . HIS A 1 113 ? 26.401 9.853 -35.804 1.00 50.31 113 HIS A N 1
ATOM 898 C CA . HIS A 1 113 ? 26.730 10.453 -37.085 1.00 50.31 113 HIS A CA 1
ATOM 899 C C . HIS A 1 113 ? 28.039 9.807 -37.547 1.00 50.31 113 HIS A C 1
ATOM 901 O O . HIS A 1 113 ? 29.127 10.175 -37.097 1.00 50.31 113 HIS A O 1
ATOM 907 N N . ASP A 1 114 ? 27.902 8.756 -38.352 1.00 53.78 114 ASP A N 1
ATOM 908 C CA . ASP A 1 114 ? 29.015 8.152 -39.063 1.00 53.78 114 ASP A CA 1
ATOM 909 C C . ASP A 1 114 ? 29.656 9.199 -39.974 1.00 53.78 114 ASP A C 1
ATOM 911 O O . ASP A 1 114 ? 28.992 9.916 -40.721 1.00 53.78 114 ASP A O 1
ATOM 915 N N . ARG A 1 115 ? 30.979 9.285 -39.839 1.00 45.88 115 ARG A N 1
ATOM 916 C CA . ARG A 1 115 ? 31.884 10.124 -40.620 1.00 45.88 115 ARG A CA 1
ATOM 917 C C . ARG A 1 115 ? 31.706 9.858 -42.114 1.00 45.88 115 ARG A C 1
ATOM 919 O O . ARG A 1 115 ? 31.739 8.698 -42.523 1.00 45.88 115 ARG A O 1
ATOM 926 N N . ASN A 1 116 ? 31.670 10.926 -42.906 1.00 47.16 116 ASN A N 1
ATOM 927 C CA . ASN A 1 116 ? 32.244 10.929 -44.249 1.00 47.16 116 ASN A CA 1
ATOM 928 C C . ASN A 1 116 ? 32.932 12.269 -44.504 1.00 47.16 116 ASN A C 1
ATOM 930 O O . ASN A 1 116 ? 32.278 13.306 -44.255 1.00 47.16 116 ASN A O 1
#

Radius of gyration: 24.47 Å; Cα contacts (8 Å, |Δi|>4): 74; chains: 1; bounding box: 47×36×98 Å

Mean predicted aligned error: 12.84 Å